Protein AF-A0A7K3YGW8-F1 (afdb_monomer_lite)

pLDDT: mean 76.01, std 13.91, range [41.16, 91.81]

Foldseek 3Di:
DVVVVCVVVVPADFDKDFPPDDPDPPPDPPPDPVPAQATWMWGQLHRPQPGIDIDGDHHPDDPVVVVVVSVVQSVQQPDPVHHRGRPVVVVVCVVPDCDPVNVVVVVVVVQVVVVVVVQDPVNVCVVCVVVVVVVVVD

Radius of gyration: 23.31 Å; chains: 1; bounding box: 46×30×61 Å

Secondary structure (DSSP, 8-state):
-HHHHHHHTT-PSSEEEE----TT-TT-----TTS--EEEEEEE-STT-SS-EEEEEETTS-HHHHHHHHHHHHHTS--TTSTTS-HHHHHHHHHH---HHHHHHHHHHHHHHHHHTT--HHHHIIIIIHHHHHHTT-

Sequence (138 aa):
AAEGLARDLGIPGPWYLCVSAPEGLIDRREKHSWKQRGEQYVARLHPRAERAFKVEIPGYYSQDTIGEVFTALAAYADDGRVTGYPYPLLDAHLTTKIGMDAVEQVRQDIIRGMDLLGMTLADYTSLFGDYHDEFDRY

Structure (mmCIF, N/CA/C/O backbone):
data_AF-A0A7K3YGW8-F1
#
_entry.id   AF-A0A7K3YGW8-F1
#
loop_
_atom_site.group_PDB
_atom_site.id
_atom_site.type_symbol
_atom_site.label_atom_id
_atom_site.label_alt_id
_atom_site.label_comp_id
_atom_site.label_asym_id
_atom_site.label_entity_id
_atom_site.label_seq_id
_atom_site.pdbx_PDB_ins_code
_atom_site.Cartn_x
_atom_site.Cartn_y
_atom_site.Cartn_z
_atom_site.occupancy
_atom_site.B_iso_or_equiv
_atom_site.auth_seq_id
_atom_site.auth_comp_id
_atom_site.auth_asym_id
_atom_site.auth_atom_id
_atom_site.pdbx_PDB_model_num
ATOM 1 N N . ALA A 1 1 ? 1.516 -12.906 15.755 1.00 59.25 1 ALA A N 1
ATOM 2 C CA . ALA A 1 1 ? 1.093 -12.677 17.153 1.00 59.25 1 ALA A CA 1
ATOM 3 C C . ALA A 1 1 ? -0.173 -11.819 17.221 1.00 59.25 1 ALA A C 1
ATOM 5 O O . ALA A 1 1 ? -1.208 -12.372 17.550 1.00 59.25 1 ALA A O 1
ATOM 6 N N . ALA A 1 2 ? -0.141 -10.535 16.831 1.00 60.84 2 ALA A N 1
ATOM 7 C CA . ALA A 1 2 ? -1.316 -9.645 16.889 1.00 60.84 2 ALA A CA 1
ATOM 8 C C . ALA A 1 2 ? -2.523 -10.123 16.052 1.00 60.84 2 ALA A C 1
ATOM 10 O O . ALA A 1 2 ? -3.651 -10.093 16.524 1.00 60.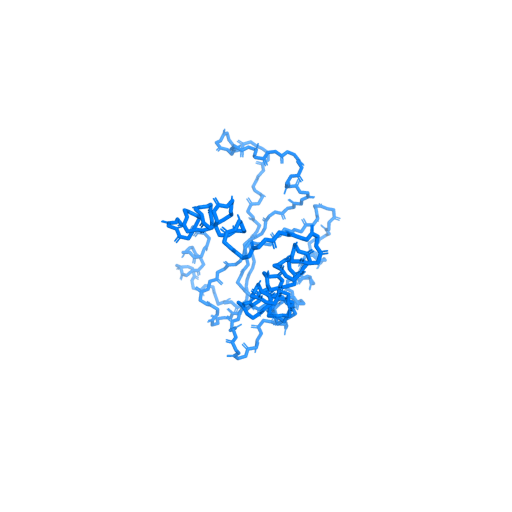84 2 ALA A O 1
ATOM 11 N N . GLU A 1 3 ? -2.286 -10.628 14.838 1.00 58.16 3 GLU A N 1
ATOM 12 C CA . GLU A 1 3 ? -3.353 -11.161 13.975 1.00 58.16 3 GLU A CA 1
ATOM 13 C C . GLU A 1 3 ? -4.002 -12.436 14.539 1.00 58.16 3 GLU A C 1
ATOM 15 O O . GLU A 1 3 ? -5.222 -12.577 14.506 1.00 58.16 3 GLU A O 1
ATOM 20 N N . GLY A 1 4 ? -3.188 -13.335 15.104 1.00 60.03 4 GLY A N 1
ATOM 21 C CA . GLY A 1 4 ? -3.672 -14.539 15.784 1.00 60.03 4 GLY A CA 1
ATOM 22 C C . GLY A 1 4 ? -4.518 -14.185 17.003 1.00 60.03 4 GLY A C 1
ATOM 23 O O . GLY A 1 4 ? -5.640 -14.654 17.114 1.00 60.03 4 GLY A O 1
ATOM 24 N N . LEU A 1 5 ? -4.044 -13.250 17.832 1.00 65.00 5 LEU A N 1
ATOM 25 C CA . LEU A 1 5 ? -4.780 -12.776 19.004 1.00 65.00 5 LEU A CA 1
ATOM 26 C C . LEU A 1 5 ? -6.122 -12.125 18.630 1.00 65.00 5 LEU A C 1
ATOM 28 O O . LEU A 1 5 ? -7.131 -12.390 19.272 1.00 65.00 5 LEU A O 1
ATOM 32 N N . ALA A 1 6 ? -6.164 -11.304 17.577 1.00 63.75 6 ALA A N 1
ATOM 33 C CA . ALA A 1 6 ? -7.412 -10.697 17.114 1.00 63.75 6 ALA A CA 1
ATOM 34 C C . ALA A 1 6 ? -8.410 -11.739 16.577 1.00 63.75 6 ALA A C 1
ATOM 36 O O . ALA A 1 6 ? -9.616 -11.590 16.778 1.00 63.75 6 ALA A O 1
ATOM 37 N N . ARG A 1 7 ? -7.918 -12.800 15.919 1.00 60.69 7 ARG A N 1
ATOM 38 C CA . ARG A 1 7 ? -8.740 -13.935 15.474 1.00 60.69 7 ARG A CA 1
ATOM 39 C C . ARG A 1 7 ? -9.272 -14.736 16.665 1.00 60.69 7 ARG A C 1
ATOM 41 O O . ARG A 1 7 ? -10.460 -15.040 16.681 1.00 60.69 7 ARG A O 1
ATOM 48 N N . ASP A 1 8 ? -8.429 -15.016 17.654 1.00 66.25 8 ASP A N 1
ATOM 49 C CA . ASP A 1 8 ? -8.796 -15.770 18.860 1.00 66.25 8 ASP A CA 1
ATOM 50 C C . ASP A 1 8 ? -9.807 -15.007 19.732 1.00 66.25 8 ASP A C 1
ATOM 52 O O . ASP A 1 8 ? -10.696 -15.607 20.331 1.00 66.25 8 ASP A O 1
ATOM 56 N N . LEU A 1 9 ? -9.719 -13.672 19.754 1.00 67.56 9 LEU A N 1
ATOM 57 C CA . LEU A 1 9 ? -10.661 -12.785 20.447 1.00 67.56 9 LEU A CA 1
ATOM 58 C C . LEU A 1 9 ? -11.908 -12.435 19.617 1.00 67.56 9 LEU A C 1
ATOM 60 O O . LEU A 1 9 ? -12.771 -11.702 20.097 1.00 67.56 9 LEU A O 1
ATOM 64 N N . GLY A 1 10 ? -12.013 -12.925 18.377 1.00 64.06 10 GLY A N 1
ATOM 65 C CA . GLY A 1 10 ? -13.168 -12.687 17.512 1.00 64.06 10 GLY A CA 1
ATOM 66 C C . GLY A 1 10 ? -13.407 -11.216 17.158 1.00 64.06 10 GLY A C 1
ATOM 67 O O . GLY A 1 10 ? -14.542 -10.854 16.864 1.00 64.06 10 GLY A O 1
ATOM 68 N N . ILE A 1 11 ? -12.375 -10.363 17.187 1.00 68.25 11 ILE A N 1
ATOM 69 C CA . ILE A 1 11 ? -12.518 -8.928 16.906 1.00 68.25 11 ILE A CA 1
ATOM 70 C C . ILE A 1 11 ? -12.715 -8.741 15.393 1.00 68.25 11 ILE A C 1
ATOM 72 O O . ILE A 1 11 ? -11.776 -8.990 14.619 1.00 68.25 11 ILE A O 1
ATOM 76 N N . PRO A 1 12 ? -13.906 -8.309 14.929 1.00 65.81 12 PRO A N 1
ATOM 77 C CA . PRO A 1 12 ? -14.105 -8.022 13.518 1.00 65.81 12 PRO A CA 1
ATOM 78 C C . PRO A 1 12 ? -13.262 -6.802 13.127 1.00 65.81 12 PRO A C 1
ATOM 80 O O . PRO A 1 12 ? -13.130 -5.848 13.890 1.00 65.81 12 PRO A O 1
ATOM 83 N N . GLY A 1 13 ? -12.655 -6.837 11.938 1.00 63.91 13 GLY A N 1
ATOM 84 C CA . GLY A 1 13 ? -12.017 -5.641 11.380 1.00 63.91 13 GLY A CA 1
ATOM 85 C C . GLY A 1 13 ? -13.059 -4.555 11.067 1.00 63.91 13 GLY A C 1
ATOM 86 O O . GLY A 1 13 ? -14.230 -4.893 10.891 1.00 63.91 13 GLY A O 1
ATOM 87 N N . PRO A 1 14 ? -12.654 -3.284 10.925 1.00 80.31 14 PRO A N 1
ATOM 88 C CA . PRO A 1 14 ? -11.284 -2.778 11.020 1.00 80.31 14 PRO A CA 1
ATOM 89 C C . PRO A 1 14 ? -10.799 -2.576 12.468 1.00 80.31 14 PRO A C 1
ATOM 91 O O . PRO A 1 14 ? -11.563 -2.175 13.338 1.00 80.31 14 PRO A O 1
ATOM 94 N N . TRP A 1 15 ? -9.513 -2.836 12.721 1.00 84.19 15 TRP A N 1
ATOM 95 C CA . TRP A 1 15 ? -8.869 -2.615 14.025 1.00 84.19 15 TRP A CA 1
ATOM 96 C C . TRP A 1 15 ? -7.395 -2.232 13.866 1.00 84.19 15 TRP A C 1
ATOM 98 O O . TRP A 1 15 ? -6.761 -2.552 12.858 1.00 84.19 15 TRP A O 1
ATOM 108 N N . TYR A 1 16 ? -6.834 -1.584 14.885 1.00 86.19 16 TYR A N 1
ATOM 109 C CA . TYR A 1 16 ? -5.408 -1.286 14.989 1.00 86.19 16 TYR A CA 1
ATOM 110 C C . TYR A 1 16 ? -4.901 -1.575 16.406 1.00 86.19 16 TYR A C 1
ATOM 112 O O . TYR A 1 16 ? -5.647 -1.486 17.377 1.00 86.19 16 TYR A O 1
ATOM 120 N N . LEU A 1 17 ? -3.629 -1.948 16.518 1.00 85.31 17 LEU A N 1
ATOM 121 C CA . LEU A 1 17 ? -2.951 -2.236 17.777 1.00 85.31 17 LEU A CA 1
ATOM 122 C C . LEU A 1 17 ? -1.595 -1.536 17.781 1.00 85.31 17 LEU A C 1
ATOM 124 O O . LEU A 1 17 ? -0.791 -1.755 16.874 1.00 85.31 17 LEU A O 1
ATOM 128 N N . CYS A 1 18 ? -1.326 -0.732 18.807 1.00 83.56 18 CYS A N 1
ATOM 129 C CA . CYS A 1 18 ? 0.011 -0.193 19.031 1.00 83.56 18 CYS A CA 1
ATOM 130 C C . CYS A 1 18 ? 0.951 -1.321 19.481 1.00 83.56 18 CYS A C 1
ATOM 132 O O . CYS A 1 18 ? 0.661 -2.051 20.427 1.00 83.56 18 CYS A O 1
ATOM 134 N N . VAL A 1 19 ? 2.069 -1.480 18.779 1.00 78.56 19 VAL A N 1
ATOM 135 C CA . VAL A 1 19 ? 3.126 -2.463 19.071 1.00 78.56 19 VAL A CA 1
ATOM 136 C C . VAL A 1 19 ? 4.360 -1.780 19.678 1.00 78.56 19 VAL A C 1
ATOM 138 O O . VAL A 1 19 ? 5.305 -2.446 20.106 1.00 78.56 19 VAL A O 1
ATOM 141 N N . SER A 1 20 ? 4.350 -0.449 19.780 1.00 66.12 20 SER A N 1
ATOM 142 C CA . SER A 1 20 ? 5.280 0.297 20.626 1.00 66.12 20 SER A CA 1
ATOM 143 C C . SER A 1 20 ? 4.917 0.092 22.104 1.00 66.12 20 SER A C 1
ATOM 145 O O . SER A 1 20 ? 4.176 0.866 22.695 1.00 66.12 20 SER A O 1
ATOM 147 N N . ALA A 1 21 ? 5.403 -1.004 22.687 1.00 54.12 21 ALA A N 1
ATOM 148 C CA . ALA A 1 21 ? 5.369 -1.269 24.127 1.00 54.12 21 ALA A CA 1
ATOM 149 C C . ALA A 1 21 ? 6.531 -0.517 24.831 1.00 54.12 21 ALA A C 1
ATOM 151 O O . ALA A 1 21 ? 7.509 -0.189 24.154 1.00 54.12 21 ALA A O 1
ATOM 152 N N . PRO A 1 22 ? 6.427 -0.217 26.143 1.00 50.56 22 PRO A N 1
ATOM 153 C CA . PRO A 1 22 ? 7.225 0.803 26.830 1.00 50.56 22 PRO A CA 1
ATOM 154 C C . PRO A 1 22 ? 8.734 0.551 26.746 1.00 50.56 22 PRO A C 1
ATOM 156 O O . PRO A 1 22 ? 9.185 -0.586 26.589 1.00 50.56 22 PRO A O 1
ATOM 159 N N . GLU A 1 23 ? 9.507 1.630 26.877 1.00 47.72 23 GLU A N 1
ATOM 160 C CA . GLU A 1 23 ? 10.961 1.596 27.062 1.00 47.72 23 GLU A CA 1
ATOM 161 C C . GLU A 1 23 ? 11.329 0.495 28.078 1.00 47.72 23 GLU A C 1
ATOM 163 O O . GLU A 1 23 ? 10.886 0.530 29.225 1.00 47.72 23 GLU A O 1
ATOM 168 N N . GLY A 1 24 ? 12.082 -0.527 27.645 1.00 48.44 24 GLY A N 1
ATOM 169 C CA . GLY A 1 24 ? 12.500 -1.634 28.522 1.00 48.44 24 GLY A CA 1
ATOM 170 C C . GLY A 1 24 ? 12.354 -3.061 27.981 1.00 48.44 24 GLY A C 1
ATOM 171 O O . GLY A 1 24 ? 12.631 -4.006 28.718 1.00 48.44 24 GLY A O 1
ATOM 172 N N . LEU A 1 25 ? 11.963 -3.273 26.718 1.00 50.03 25 LEU A N 1
ATOM 173 C CA . LEU A 1 25 ? 11.987 -4.619 26.126 1.00 50.03 25 LEU A CA 1
ATOM 174 C C . LEU A 1 25 ? 13.433 -5.018 25.764 1.00 50.03 25 LEU A C 1
ATOM 176 O O . LEU A 1 25 ? 13.949 -4.651 24.710 1.00 50.03 25 LEU A O 1
ATOM 180 N N . ILE A 1 26 ? 14.072 -5.774 26.662 1.00 51.09 26 ILE A N 1
ATOM 181 C CA . ILE A 1 26 ? 15.508 -6.132 26.665 1.00 51.09 26 ILE A CA 1
ATOM 182 C C . ILE A 1 26 ? 15.987 -6.805 25.359 1.00 51.09 26 ILE A C 1
ATOM 184 O O . ILE A 1 26 ? 17.167 -6.728 25.030 1.00 51.09 26 ILE A O 1
ATOM 188 N N . ASP A 1 27 ? 15.088 -7.419 24.583 1.00 48.44 27 ASP A N 1
ATOM 189 C CA . ASP A 1 27 ? 15.430 -8.201 23.382 1.00 48.44 27 ASP A CA 1
ATOM 190 C C . ASP A 1 27 ? 15.088 -7.501 22.046 1.00 48.44 27 ASP A C 1
ATOM 192 O O . ASP A 1 27 ? 15.188 -8.080 20.960 1.00 48.44 27 ASP A O 1
ATOM 196 N N . ARG A 1 28 ? 14.681 -6.222 22.070 1.00 47.69 28 ARG A N 1
ATOM 197 C CA . ARG A 1 28 ? 14.476 -5.466 20.825 1.00 47.69 28 ARG A CA 1
ATOM 198 C C . ARG A 1 28 ? 15.826 -4.952 20.327 1.00 47.69 28 ARG A C 1
ATOM 200 O O . ARG A 1 28 ? 16.305 -3.916 20.771 1.00 47.69 28 ARG A O 1
ATOM 207 N N . ARG A 1 29 ? 16.421 -5.632 19.337 1.00 51.09 29 ARG A N 1
ATOM 208 C CA . ARG A 1 29 ? 17.502 -5.041 18.525 1.00 51.09 29 ARG A CA 1
ATOM 209 C C . ARG A 1 29 ? 16.979 -3.754 17.882 1.00 51.09 29 ARG A C 1
ATOM 211 O O . ARG A 1 29 ? 16.271 -3.814 16.874 1.00 51.09 29 ARG A O 1
ATOM 218 N N . GLU A 1 30 ? 17.331 -2.603 18.447 1.00 51.81 30 GLU A N 1
ATOM 219 C CA . GLU A 1 30 ? 17.159 -1.292 17.826 1.00 51.81 30 GLU A CA 1
ATOM 220 C C . GLU A 1 30 ? 17.926 -1.271 16.497 1.00 51.81 30 GLU A C 1
ATOM 222 O O . GLU A 1 30 ? 19.118 -0.975 16.415 1.00 51.81 30 GLU A O 1
ATOM 227 N N . LYS A 1 31 ? 17.253 -1.661 15.411 1.00 49.50 31 LYS A N 1
ATOM 228 C CA . LYS A 1 31 ? 17.788 -1.544 14.055 1.00 49.50 31 LYS A CA 1
ATOM 229 C C . LYS A 1 31 ? 17.742 -0.075 13.648 1.00 49.50 31 LYS A C 1
ATOM 231 O O . LYS A 1 31 ? 16.788 0.356 13.015 1.00 49.50 31 LYS A O 1
ATOM 236 N N . HIS A 1 32 ? 18.817 0.620 14.003 1.00 48.03 32 HIS A N 1
ATOM 237 C CA . HIS A 1 32 ? 19.260 1.936 13.554 1.00 48.03 32 HIS A CA 1
ATOM 238 C C . HIS A 1 32 ? 18.254 3.099 13.673 1.00 48.03 32 HIS A C 1
ATOM 240 O O . HIS A 1 32 ? 17.207 3.133 13.029 1.00 48.03 32 HIS A O 1
ATOM 246 N N . SER A 1 33 ? 18.671 4.141 14.391 1.00 50.53 33 SER A N 1
ATOM 247 C CA . SER A 1 33 ? 17.944 5.397 14.633 1.00 50.53 33 SER A CA 1
ATOM 248 C C . SER A 1 33 ? 17.453 6.147 13.383 1.00 50.53 33 SER A C 1
ATOM 250 O O . SER A 1 33 ? 16.560 6.980 13.486 1.00 50.53 33 SER A O 1
ATOM 252 N N . TRP A 1 34 ? 17.974 5.857 12.184 1.00 52.91 34 TRP A N 1
ATOM 253 C CA . TRP A 1 34 ? 17.499 6.474 10.936 1.00 52.91 34 TRP A CA 1
ATOM 254 C C . TRP A 1 34 ? 16.229 5.830 10.356 1.00 52.91 34 TRP A C 1
ATOM 256 O O . TRP A 1 34 ? 15.617 6.424 9.469 1.00 52.91 34 TRP A O 1
ATOM 266 N N . LYS A 1 35 ? 15.824 4.640 10.830 1.00 53.56 35 LYS A N 1
ATOM 267 C CA . LYS A 1 35 ? 14.697 3.869 10.267 1.00 53.56 35 LYS A CA 1
ATOM 268 C C . LYS A 1 35 ? 13.395 3.920 11.063 1.00 53.56 35 LYS A C 1
ATOM 270 O O . LYS A 1 35 ? 12.379 3.529 10.504 1.00 53.56 35 LYS A O 1
ATOM 275 N N . GLN A 1 36 ? 13.412 4.337 12.327 1.00 58.66 36 GLN A N 1
ATOM 276 C CA . GLN A 1 36 ? 12.203 4.430 13.155 1.00 58.66 36 GLN A CA 1
ATOM 277 C C . GLN A 1 36 ? 1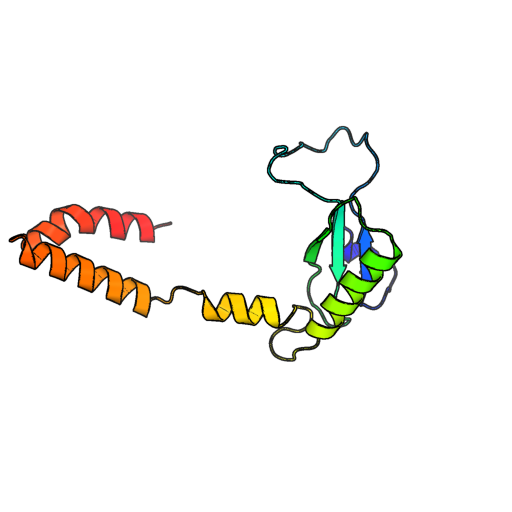2.037 5.881 13.593 1.00 58.66 36 GLN A C 1
ATOM 279 O O . GLN A 1 36 ? 12.830 6.383 14.383 1.00 58.66 36 GLN A O 1
ATOM 284 N N . ARG A 1 37 ? 11.051 6.567 13.014 1.00 65.88 37 ARG A N 1
ATOM 285 C CA . ARG A 1 37 ? 10.726 7.972 13.299 1.00 65.88 37 ARG A CA 1
ATOM 286 C C . ARG A 1 37 ? 9.393 8.125 14.037 1.00 65.88 37 ARG A C 1
ATOM 288 O O . ARG A 1 37 ? 9.047 9.242 14.411 1.00 65.88 37 ARG A O 1
ATOM 295 N N . GLY A 1 38 ? 8.658 7.033 14.249 1.00 75.56 38 GLY A N 1
ATOM 296 C CA . GLY A 1 38 ? 7.351 7.063 14.891 1.00 75.56 38 GLY A CA 1
ATOM 297 C C . GLY A 1 38 ? 6.979 5.806 15.671 1.00 75.56 38 GLY A C 1
ATOM 298 O O . GLY A 1 38 ? 7.732 4.835 15.769 1.00 75.56 38 GLY A O 1
ATOM 299 N N . GLU A 1 39 ? 5.776 5.851 16.230 1.00 83.88 39 GLU A N 1
ATOM 300 C CA . GLU A 1 39 ? 5.129 4.727 16.884 1.00 83.88 39 GLU A CA 1
ATOM 301 C C . GLU A 1 39 ? 4.663 3.694 15.857 1.00 83.88 39 GLU A C 1
ATOM 303 O O . GLU A 1 39 ? 4.192 4.023 14.766 1.00 83.88 39 GLU A O 1
ATOM 308 N N . GLN A 1 40 ? 4.800 2.419 16.211 1.00 85.62 40 GLN A N 1
ATOM 309 C CA . GLN A 1 40 ? 4.489 1.311 15.327 1.00 85.62 40 GLN A CA 1
ATOM 310 C C . GLN A 1 40 ? 3.152 0.701 15.690 1.00 85.62 40 GLN A C 1
ATOM 312 O O . GLN A 1 40 ? 2.913 0.305 16.828 1.00 85.62 40 GLN A O 1
ATOM 317 N N . TYR A 1 41 ? 2.329 0.537 14.672 1.00 86.06 41 TYR A N 1
ATOM 318 C CA . TYR A 1 41 ? 1.007 -0.034 14.758 1.00 86.06 41 TYR A CA 1
ATOM 319 C C . TYR A 1 41 ? 0.899 -1.227 13.817 1.00 86.06 41 TYR A C 1
ATOM 321 O O . TYR A 1 41 ? 1.508 -1.269 12.746 1.00 86.06 41 TYR A O 1
ATOM 329 N N . VAL A 1 42 ? 0.099 -2.208 14.209 1.00 86.94 42 VAL A N 1
ATOM 330 C CA . VAL A 1 42 ? -0.374 -3.266 13.320 1.00 86.94 42 VAL A CA 1
ATOM 331 C C . VAL A 1 42 ? -1.861 -3.048 13.126 1.00 86.94 42 VAL A C 1
ATOM 333 O O . VAL A 1 42 ? -2.600 -2.990 14.104 1.00 86.94 42 VAL A O 1
ATOM 336 N N . ALA A 1 43 ? -2.292 -2.914 11.876 1.00 87.94 43 ALA A N 1
ATOM 337 C CA . ALA A 1 43 ? -3.675 -2.609 11.551 1.00 87.94 43 ALA A CA 1
ATOM 338 C C . ALA A 1 43 ? -4.238 -3.561 10.504 1.00 87.94 43 ALA A C 1
ATOM 340 O O . ALA A 1 43 ? -3.575 -3.920 9.527 1.00 87.94 43 ALA A O 1
ATOM 341 N N . ARG A 1 44 ? -5.499 -3.934 10.701 1.00 88.06 44 ARG A N 1
ATOM 342 C CA . ARG A 1 44 ? -6.323 -4.612 9.710 1.00 88.06 44 ARG A CA 1
ATOM 343 C C . ARG A 1 44 ? -7.397 -3.631 9.269 1.00 88.06 44 ARG A C 1
ATOM 345 O O . ARG A 1 44 ? -8.308 -3.326 10.029 1.00 88.06 44 ARG A O 1
ATOM 352 N N . LEU A 1 45 ? -7.265 -3.130 8.044 1.00 88.06 45 LEU A N 1
ATOM 353 C CA . LEU A 1 45 ? -8.060 -2.006 7.540 1.00 88.06 45 LEU A CA 1
ATOM 354 C C . LEU A 1 45 ? -9.428 -2.416 6.977 1.00 88.06 45 LEU A C 1
ATOM 356 O O . LEU A 1 45 ? -10.257 -1.555 6.720 1.00 88.06 45 LEU A O 1
ATOM 360 N N . HIS A 1 46 ? -9.683 -3.717 6.802 1.00 86.62 46 HIS A N 1
ATOM 361 C CA . HIS A 1 46 ? -10.960 -4.217 6.296 1.00 86.62 46 HIS A CA 1
ATOM 362 C C . HIS A 1 46 ? -11.318 -5.588 6.917 1.00 86.62 46 HIS A C 1
ATOM 364 O O . HIS A 1 46 ? -10.426 -6.428 7.084 1.00 86.62 46 HIS A O 1
ATOM 370 N N . PRO A 1 47 ? -12.602 -5.875 7.228 1.00 81.06 47 PRO A N 1
ATOM 371 C CA . PRO A 1 47 ? -13.019 -7.138 7.853 1.00 81.06 47 PRO A CA 1
ATOM 372 C C . PRO A 1 47 ? -12.653 -8.395 7.050 1.00 81.06 47 PRO A C 1
ATOM 374 O O . PRO A 1 47 ? -12.324 -9.432 7.624 1.00 81.06 47 PRO A O 1
ATOM 377 N N . ARG A 1 48 ? -12.686 -8.300 5.715 1.00 81.94 48 ARG A N 1
ATOM 378 C CA . ARG A 1 48 ? -12.313 -9.384 4.785 1.00 81.94 48 ARG A CA 1
ATOM 379 C C . ARG A 1 48 ? -10.841 -9.348 4.348 1.00 81.94 48 ARG A C 1
ATOM 381 O O . ARG A 1 48 ? -10.458 -10.136 3.498 1.00 81.94 48 ARG A O 1
ATOM 388 N N . ALA A 1 49 ? -10.022 -8.446 4.898 1.00 82.25 49 ALA A N 1
ATOM 389 C CA . ALA A 1 49 ? -8.595 -8.396 4.574 1.00 82.25 49 ALA A CA 1
ATOM 390 C C . ALA A 1 49 ? -7.909 -9.695 5.013 1.00 82.25 49 ALA A C 1
ATOM 392 O O . ALA A 1 49 ? -8.068 -10.096 6.165 1.00 82.25 49 ALA A O 1
ATOM 393 N N . GLU A 1 50 ? -7.125 -10.331 4.148 1.00 76.56 50 GLU A N 1
ATOM 394 C CA . GLU A 1 50 ? -6.409 -11.567 4.500 1.00 76.56 50 GLU A CA 1
ATOM 395 C C . GLU A 1 50 ? -5.214 -11.338 5.428 1.00 76.56 50 GLU A C 1
ATOM 397 O O . GLU A 1 50 ? -4.730 -12.285 6.036 1.00 76.56 50 GLU A O 1
ATOM 402 N N . ARG A 1 51 ? -4.705 -10.102 5.500 1.00 78.44 51 ARG A N 1
ATOM 403 C CA . ARG A 1 51 ? -3.451 -9.771 6.185 1.00 78.44 51 ARG A CA 1
ATOM 404 C C . ARG A 1 51 ? -3.577 -8.464 6.957 1.00 78.44 51 ARG A C 1
ATOM 406 O O . ARG A 1 51 ? -4.340 -7.576 6.572 1.00 78.44 51 ARG A O 1
ATOM 413 N N . ALA A 1 52 ? -2.801 -8.345 8.030 1.00 84.62 52 ALA A N 1
ATOM 414 C CA . ALA A 1 52 ? -2.578 -7.084 8.728 1.00 84.62 52 ALA A CA 1
ATOM 415 C C . ALA A 1 52 ? -1.306 -6.389 8.215 1.00 84.62 52 ALA A C 1
ATOM 417 O O . ALA A 1 52 ? -0.344 -7.042 7.804 1.00 84.62 52 ALA A O 1
ATOM 418 N N . PHE A 1 53 ? -1.285 -5.060 8.275 1.00 86.50 53 PHE A N 1
ATOM 419 C CA . PHE A 1 53 ? -0.173 -4.234 7.813 1.00 86.50 53 PHE A CA 1
ATOM 420 C C . PHE A 1 53 ? 0.513 -3.537 8.979 1.00 86.50 53 PHE A C 1
ATOM 422 O O . PHE A 1 53 ? -0.130 -3.131 9.947 1.00 86.50 53 PHE A O 1
ATOM 429 N N . LYS A 1 54 ? 1.833 -3.371 8.865 1.00 87.88 54 LYS A N 1
ATOM 430 C CA . LYS A 1 54 ? 2.596 -2.510 9.766 1.00 87.88 54 LYS A CA 1
ATOM 431 C C . LYS A 1 54 ? 2.451 -1.063 9.298 1.00 87.88 54 LYS A C 1
ATOM 433 O O . LYS A 1 54 ? 2.824 -0.754 8.169 1.00 87.88 54 LYS A O 1
ATOM 438 N N . VAL A 1 55 ? 1.967 -0.198 10.177 1.00 87.69 55 VAL A N 1
ATOM 439 C CA . VAL A 1 55 ? 1.817 1.243 9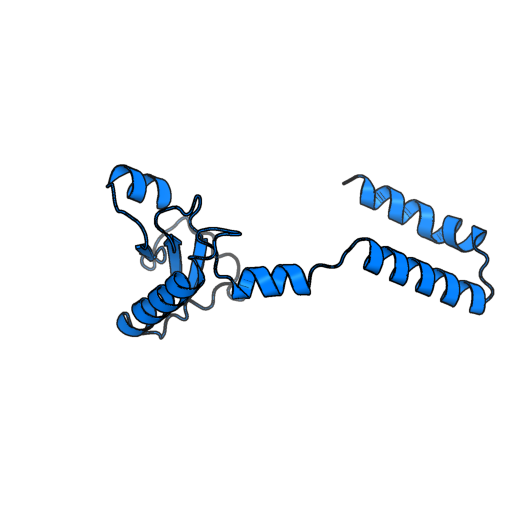.957 1.00 87.69 55 VAL A CA 1
ATOM 440 C C . VAL A 1 55 ? 2.701 1.968 10.965 1.00 87.69 55 VAL A C 1
ATOM 442 O O . VAL A 1 55 ? 2.786 1.560 12.119 1.00 87.69 55 VAL A O 1
ATOM 445 N N . GLU A 1 56 ? 3.398 3.011 10.532 1.00 87.81 56 GLU A N 1
ATOM 446 C CA . GLU A 1 56 ? 4.206 3.856 11.412 1.00 87.81 56 GLU A CA 1
ATOM 447 C C . GLU A 1 56 ? 3.606 5.258 11.412 1.00 87.81 56 GLU A C 1
ATOM 449 O O . GLU A 1 56 ? 3.403 5.840 10.347 1.00 87.81 56 GLU A O 1
ATOM 454 N N . ILE A 1 57 ? 3.282 5.768 12.599 1.00 86.56 57 ILE A N 1
ATOM 455 C CA . ILE A 1 57 ? 2.657 7.079 12.790 1.00 86.56 57 ILE A CA 1
ATOM 456 C C . ILE A 1 57 ? 3.610 7.941 13.621 1.00 86.56 57 ILE A C 1
ATOM 458 O O . ILE A 1 57 ? 4.198 7.433 14.576 1.00 86.56 57 ILE A O 1
ATOM 462 N N . PRO A 1 58 ? 3.803 9.230 13.295 1.00 85.94 58 PRO A N 1
ATOM 463 C CA . PRO A 1 58 ? 4.665 10.096 14.089 1.00 85.94 58 PRO A CA 1
ATOM 464 C C . PRO A 1 58 ? 4.241 10.137 15.565 1.00 85.94 58 PRO A C 1
ATOM 466 O O . PRO A 1 58 ? 3.074 10.366 15.871 1.00 85.94 58 PRO A O 1
ATOM 469 N N . GLY A 1 59 ? 5.194 9.960 16.487 1.00 81.31 59 GLY A N 1
ATOM 470 C CA . GLY A 1 59 ? 4.909 9.832 17.929 1.00 81.31 59 GLY A CA 1
ATOM 471 C C . GLY A 1 59 ? 4.403 11.105 18.622 1.00 81.31 59 GLY A C 1
ATOM 472 O O . GLY A 1 59 ? 4.127 11.089 19.812 1.00 81.31 59 GLY A O 1
ATOM 473 N N . TYR A 1 60 ? 4.293 12.221 17.898 1.00 83.38 60 TYR A N 1
ATOM 474 C CA . TYR A 1 60 ? 3.715 13.472 18.398 1.00 83.38 60 TYR A CA 1
ATOM 475 C C . TYR A 1 60 ? 2.222 13.626 18.055 1.00 83.38 60 TYR A C 1
ATOM 477 O O . TYR A 1 60 ? 1.643 14.678 18.321 1.00 83.38 60 TYR A O 1
ATOM 485 N N . TYR A 1 61 ? 1.596 12.622 17.431 1.00 86.31 61 TYR A N 1
ATOM 486 C CA . TYR A 1 61 ? 0.158 12.628 17.157 1.00 86.31 61 TYR A CA 1
ATOM 487 C C . TYR A 1 61 ? -0.644 12.263 18.408 1.00 86.31 61 TYR A C 1
ATOM 489 O O . TYR A 1 61 ? -0.255 11.391 19.182 1.00 86.31 61 TYR A O 1
ATOM 497 N N . SER A 1 62 ? -1.786 12.926 18.600 1.00 88.25 62 SER A N 1
ATOM 498 C CA . SER A 1 62 ? -2.734 12.546 19.645 1.00 88.25 62 SER A CA 1
ATOM 499 C C . SER A 1 62 ? -3.460 11.251 19.268 1.00 88.25 62 SER A C 1
ATOM 501 O O . SER A 1 62 ? -3.528 10.876 18.094 1.00 88.25 62 SER A O 1
ATOM 503 N N . GLN A 1 63 ? -4.048 10.579 20.262 1.00 85.12 63 GLN A N 1
ATOM 504 C CA . GLN A 1 63 ? -4.867 9.382 20.028 1.00 85.12 63 GLN A CA 1
ATOM 505 C C . GLN A 1 63 ? -6.047 9.656 19.082 1.00 85.12 63 GLN A C 1
ATOM 507 O O . GLN A 1 63 ? -6.357 8.812 18.244 1.00 85.12 63 GLN A O 1
ATOM 512 N N . ASP A 1 64 ? -6.639 10.852 19.147 1.00 89.69 64 ASP A N 1
ATOM 513 C CA . ASP A 1 64 ? -7.713 11.261 18.236 1.00 89.69 64 ASP A CA 1
ATOM 514 C C . ASP A 1 64 ? -7.214 11.328 16.784 1.00 89.69 64 ASP A C 1
ATOM 516 O O . ASP A 1 64 ? -7.809 10.723 15.893 1.00 89.69 64 ASP A O 1
ATOM 520 N N . THR A 1 65 ? -6.058 11.963 16.545 1.00 90.44 65 THR A N 1
ATOM 521 C CA . THR A 1 65 ? -5.441 12.029 15.209 1.00 90.44 65 THR A CA 1
ATOM 522 C C . THR A 1 65 ? -5.042 10.645 14.695 1.00 90.44 65 THR A C 1
ATOM 524 O O . THR A 1 65 ? -5.194 10.352 13.511 1.00 90.44 65 THR A O 1
ATOM 527 N N . ILE A 1 66 ? -4.558 9.758 15.568 1.00 88.75 66 ILE A N 1
ATOM 528 C CA . ILE A 1 66 ? -4.265 8.365 15.205 1.00 88.75 66 ILE A CA 1
ATOM 529 C C . ILE A 1 66 ? -5.541 7.650 14.733 1.00 88.75 66 ILE A C 1
ATOM 531 O O . ILE A 1 66 ? -5.522 6.965 13.706 1.00 88.75 66 ILE A O 1
ATOM 535 N N . GLY A 1 67 ? -6.658 7.837 15.442 1.00 88.75 67 GLY A N 1
ATOM 536 C CA . GLY A 1 67 ? -7.959 7.294 15.053 1.00 88.75 67 GLY A CA 1
ATOM 537 C C . GLY A 1 67 ? -8.435 7.820 13.696 1.00 88.75 67 GLY A C 1
ATOM 538 O O . GLY A 1 67 ? -8.892 7.038 12.856 1.00 88.75 67 GLY A O 1
ATOM 539 N N . GLU A 1 68 ? -8.268 9.119 13.437 1.00 91.81 68 GLU A N 1
ATOM 540 C CA . GLU A 1 68 ? -8.578 9.737 12.140 1.00 91.81 68 GLU A CA 1
ATOM 541 C C . GLU A 1 68 ? -7.739 9.143 11.003 1.00 91.81 68 GLU A C 1
ATOM 543 O O . GLU A 1 68 ? -8.281 8.806 9.948 1.00 91.81 68 GLU A O 1
ATOM 548 N N . VAL A 1 69 ? -6.435 8.934 11.223 1.00 90.94 69 VAL A N 1
ATOM 549 C CA . VAL A 1 69 ? -5.540 8.304 10.238 1.00 90.94 69 VAL A CA 1
ATOM 550 C C . VAL A 1 69 ? -6.019 6.896 9.887 1.00 90.94 69 VAL A C 1
ATOM 552 O O . VAL A 1 69 ? -6.146 6.570 8.706 1.00 90.94 69 VAL A O 1
ATOM 555 N N . PHE A 1 70 ? -6.320 6.055 10.881 1.00 91.12 70 PHE A N 1
ATOM 556 C CA . PHE A 1 70 ? -6.805 4.698 10.610 1.00 91.12 70 PHE A CA 1
ATOM 557 C C . PHE A 1 70 ? -8.186 4.679 9.957 1.00 91.12 70 PHE A C 1
ATOM 559 O O . PHE A 1 70 ? -8.428 3.840 9.090 1.00 91.12 70 PHE A O 1
ATOM 566 N N . THR A 1 71 ? -9.057 5.624 10.311 1.00 89.88 71 THR A N 1
ATOM 567 C CA . THR A 1 71 ? -10.366 5.794 9.669 1.00 89.88 71 THR A CA 1
ATOM 568 C C . THR A 1 71 ? -10.205 6.147 8.192 1.00 89.88 71 THR A C 1
ATOM 570 O O . THR A 1 71 ? -10.812 5.509 7.332 1.00 89.88 71 THR A O 1
ATOM 573 N N . ALA A 1 72 ? -9.332 7.107 7.878 1.00 90.31 72 ALA A N 1
ATOM 574 C CA . ALA A 1 72 ? -9.033 7.489 6.504 1.00 90.31 72 ALA A CA 1
ATOM 575 C C . ALA A 1 72 ? -8.410 6.327 5.714 1.00 90.31 72 ALA A C 1
ATOM 577 O O . ALA A 1 72 ? -8.819 6.055 4.588 1.00 90.31 72 ALA A O 1
ATOM 578 N N . LEU A 1 73 ? -7.462 5.594 6.306 1.00 89.62 73 LEU A N 1
ATOM 579 C CA . LEU A 1 73 ? -6.851 4.422 5.673 1.00 89.62 73 LEU A CA 1
ATOM 580 C C . LEU A 1 73 ? -7.873 3.314 5.386 1.00 89.62 73 LEU A C 1
ATOM 582 O O . LEU A 1 73 ? -7.832 2.721 4.310 1.00 89.62 73 LEU A O 1
ATOM 586 N N . ALA A 1 74 ? -8.788 3.045 6.320 1.00 88.62 74 ALA A N 1
ATOM 587 C CA . ALA A 1 74 ? -9.850 2.060 6.139 1.00 88.62 74 ALA A CA 1
ATOM 588 C C . ALA A 1 74 ? -10.822 2.458 5.017 1.00 88.62 74 ALA A C 1
ATOM 590 O O . ALA A 1 74 ? -11.223 1.598 4.236 1.00 88.62 74 ALA A O 1
ATOM 591 N N . ALA A 1 75 ? -11.132 3.752 4.872 1.00 8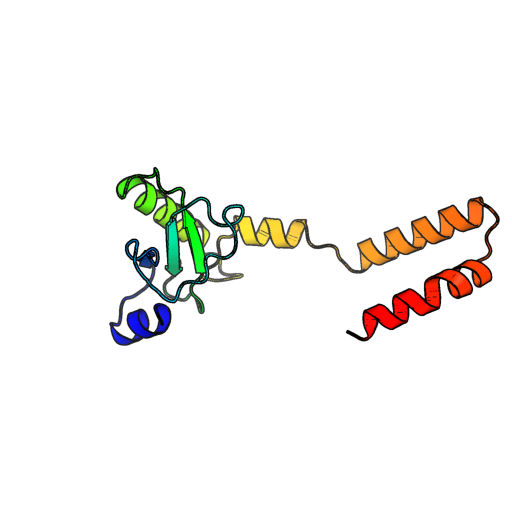8.75 75 ALA A N 1
ATOM 592 C CA . ALA A 1 75 ? -11.996 4.253 3.799 1.00 88.75 75 ALA A CA 1
ATOM 593 C C . ALA A 1 75 ? -11.436 3.969 2.391 1.00 88.75 75 ALA A C 1
ATOM 595 O O . ALA A 1 75 ? -12.199 3.730 1.460 1.00 88.75 75 ALA A O 1
ATOM 596 N N . TYR A 1 76 ? -10.108 3.939 2.236 1.00 87.38 76 TYR A N 1
ATOM 597 C CA . TYR A 1 76 ? -9.455 3.593 0.969 1.00 87.38 76 TYR A CA 1
ATOM 598 C C . TYR A 1 76 ? -9.183 2.091 0.792 1.00 87.38 76 TYR A C 1
ATOM 600 O O . TYR A 1 76 ? -8.650 1.699 -0.245 1.00 87.38 76 TYR A O 1
ATOM 608 N N . ALA A 1 77 ? -9.511 1.254 1.779 1.00 86.31 77 ALA A N 1
ATOM 609 C CA . ALA A 1 77 ? -9.180 -0.172 1.802 1.00 86.31 77 ALA A CA 1
ATOM 610 C C . ALA A 1 77 ? -10.338 -1.103 1.382 1.00 86.31 77 ALA A C 1
ATOM 612 O O . ALA A 1 77 ? -10.178 -2.325 1.429 1.00 86.31 77 ALA A O 1
ATOM 613 N N . ASP A 1 78 ? -11.486 -0.556 0.972 1.00 82.38 78 ASP A N 1
ATOM 614 C CA . ASP A 1 78 ? -12.670 -1.309 0.510 1.00 82.38 78 ASP A CA 1
ATOM 615 C C . ASP A 1 78 ? -12.706 -1.513 -1.023 1.00 82.38 78 ASP A C 1
ATOM 617 O O . ASP A 1 78 ? -13.749 -1.771 -1.620 1.00 82.38 78 ASP A O 1
ATOM 621 N N . ASP A 1 79 ? -11.562 -1.398 -1.705 1.00 78.31 79 ASP A N 1
ATOM 622 C CA . ASP A 1 79 ? -11.497 -1.688 -3.140 1.00 78.31 79 ASP A CA 1
ATOM 623 C C . ASP A 1 79 ? -11.578 -3.210 -3.394 1.00 78.31 79 ASP A C 1
ATOM 625 O O . ASP A 1 79 ? -10.872 -4.020 -2.782 1.00 78.31 79 ASP A O 1
ATOM 629 N N . GLY A 1 80 ? -12.447 -3.616 -4.325 1.00 70.31 80 GLY A N 1
ATOM 630 C CA . GLY A 1 80 ? -12.663 -5.017 -4.694 1.00 70.31 80 GLY A CA 1
ATOM 631 C C . GLY A 1 80 ? -11.471 -5.697 -5.381 1.00 70.31 80 GLY A C 1
ATOM 632 O O . GLY A 1 80 ? -11.440 -6.923 -5.448 1.00 70.31 80 GLY A O 1
ATOM 633 N N . ARG A 1 81 ? -10.486 -4.940 -5.880 1.00 74.81 81 ARG A N 1
ATOM 634 C CA . ARG A 1 81 ? -9.278 -5.474 -6.533 1.00 74.81 81 ARG A CA 1
ATOM 635 C C . ARG A 1 81 ? -8.299 -6.081 -5.531 1.00 74.81 81 ARG A C 1
ATOM 637 O O . ARG A 1 81 ? -7.736 -7.138 -5.797 1.00 74.81 81 ARG A O 1
ATOM 644 N N . VAL A 1 82 ? -8.094 -5.408 -4.397 1.00 79.00 82 VAL A N 1
ATOM 645 C CA . VAL A 1 82 ? -7.239 -5.865 -3.291 1.00 79.00 82 VAL A CA 1
ATOM 646 C C . VAL A 1 82 ? -7.882 -5.447 -1.974 1.00 79.00 82 VAL A C 1
ATOM 648 O O . VAL A 1 82 ? -7.584 -4.403 -1.396 1.00 79.00 82 VAL A O 1
ATOM 651 N N . THR A 1 83 ? -8.783 -6.292 -1.489 1.00 84.12 83 THR A N 1
ATOM 652 C CA . THR A 1 83 ? -9.540 -6.026 -0.268 1.00 84.12 83 THR A CA 1
ATOM 653 C C . THR A 1 83 ? -8.624 -5.877 0.948 1.00 84.12 83 THR A C 1
ATOM 655 O O . THR A 1 83 ? -7.856 -6.779 1.287 1.00 84.12 83 THR A O 1
ATOM 658 N N . GLY A 1 84 ? -8.747 -4.755 1.657 1.00 84.06 84 GLY A N 1
ATOM 659 C CA . GLY A 1 84 ? -7.952 -4.447 2.844 1.00 84.06 84 GLY A CA 1
ATOM 660 C C . GLY A 1 84 ? -6.658 -3.691 2.592 1.00 84.06 84 GLY A C 1
ATOM 661 O O . GLY A 1 84 ? -5.955 -3.410 3.563 1.00 84.06 84 GLY A O 1
ATOM 662 N N . TYR A 1 85 ? -6.352 -3.340 1.342 1.00 86.38 85 TYR A N 1
ATOM 663 C CA . TYR A 1 85 ? -5.189 -2.531 0.999 1.00 86.38 85 TYR A CA 1
ATOM 664 C C . TYR A 1 85 ? -5.617 -1.161 0.449 1.00 86.38 85 TYR A C 1
ATOM 666 O O . TYR A 1 85 ? -6.473 -1.120 -0.432 1.00 86.38 85 TYR A O 1
ATOM 674 N N . PRO A 1 86 ? -5.042 -0.041 0.929 1.00 89.19 86 PRO A N 1
ATOM 675 C CA . PRO A 1 86 ? -5.407 1.288 0.447 1.00 89.19 86 PRO A CA 1
ATOM 676 C C . PRO A 1 86 ? -5.168 1.459 -1.061 1.00 89.19 86 PRO A C 1
ATOM 678 O O . PRO A 1 86 ? -4.031 1.338 -1.526 1.00 89.19 86 PRO A O 1
ATOM 681 N N . TYR A 1 87 ? -6.218 1.811 -1.811 1.00 88.69 87 TYR A N 1
ATOM 682 C CA . TYR A 1 87 ? -6.151 2.018 -3.263 1.00 88.69 87 TYR A CA 1
ATOM 683 C C . TYR A 1 87 ? -5.021 2.968 -3.709 1.00 88.69 87 TYR A C 1
ATOM 685 O O . TYR A 1 87 ? -4.291 2.597 -4.626 1.00 88.69 87 TYR A O 1
ATOM 693 N N . PRO A 1 88 ? -4.778 4.132 -3.066 1.00 88.81 88 PRO A N 1
ATOM 694 C CA . PRO A 1 88 ? -3.712 5.038 -3.504 1.00 88.81 88 PRO A CA 1
ATOM 695 C C . PRO A 1 88 ? -2.311 4.410 -3.490 1.00 88.81 88 PRO A C 1
ATOM 697 O O . PRO A 1 88 ? -1.479 4.732 -4.334 1.00 88.81 88 PRO A O 1
ATOM 700 N N . LEU A 1 89 ? -2.039 3.488 -2.559 1.00 88.50 89 LEU A N 1
ATOM 701 C CA . LEU A 1 89 ? -0.760 2.774 -2.523 1.00 88.50 89 LEU A CA 1
ATOM 702 C C . LEU A 1 89 ? -0.676 1.713 -3.621 1.00 88.50 89 LEU A C 1
ATOM 704 O O . LEU A 1 89 ? 0.396 1.501 -4.188 1.00 88.50 89 LEU A O 1
ATOM 708 N N . LEU A 1 90 ? -1.798 1.058 -3.932 1.00 87.19 90 LEU A N 1
ATOM 709 C CA . LEU A 1 90 ? -1.870 0.096 -5.028 1.00 87.19 90 LEU A CA 1
ATOM 710 C C . LEU A 1 90 ? -1.636 0.794 -6.367 1.00 87.19 90 LEU A C 1
ATOM 712 O O . LEU A 1 90 ? -0.835 0.329 -7.171 1.00 87.19 90 LEU A O 1
ATOM 716 N N . ASP A 1 91 ? -2.299 1.925 -6.578 1.00 88.56 91 ASP A N 1
ATOM 717 C CA . ASP A 1 91 ? -2.184 2.738 -7.783 1.00 88.56 91 ASP A CA 1
ATOM 718 C C . ASP A 1 91 ? -0.754 3.257 -7.983 1.00 88.56 91 ASP A C 1
ATOM 720 O O . ASP A 1 91 ? -0.168 3.088 -9.055 1.00 88.56 91 ASP A O 1
ATOM 724 N N . ALA A 1 92 ? -0.130 3.774 -6.920 1.00 89.06 92 ALA A N 1
ATOM 725 C CA . ALA A 1 92 ? 1.274 4.175 -6.949 1.00 89.06 92 ALA A CA 1
ATOM 726 C C . ALA A 1 92 ? 2.206 2.995 -7.276 1.00 89.06 92 ALA A C 1
ATOM 728 O O . ALA A 1 92 ? 3.142 3.151 -8.063 1.00 89.06 92 ALA A O 1
ATOM 729 N N . HIS A 1 93 ? 1.951 1.808 -6.714 1.00 87.50 93 HIS A N 1
ATOM 730 C CA . HIS A 1 93 ? 2.736 0.609 -7.014 1.00 87.50 93 HIS A CA 1
ATOM 731 C C . HIS A 1 93 ? 2.607 0.196 -8.483 1.00 87.50 93 HIS A C 1
ATOM 733 O O . HIS A 1 93 ? 3.615 -0.069 -9.129 1.00 87.50 93 HIS A O 1
ATOM 739 N N . LEU A 1 94 ? 1.387 0.169 -9.023 1.00 86.69 94 LEU A N 1
ATOM 740 C CA . LEU A 1 94 ? 1.138 -0.184 -10.421 1.00 86.69 94 LEU A CA 1
ATOM 741 C C . LEU A 1 94 ? 1.737 0.843 -11.389 1.00 86.69 94 LEU A C 1
ATOM 743 O O . LEU A 1 94 ? 2.283 0.454 -12.415 1.00 86.69 94 LEU A O 1
ATOM 747 N N . THR A 1 95 ? 1.685 2.128 -11.040 1.00 87.19 95 THR A N 1
ATOM 748 C CA . THR A 1 95 ? 2.177 3.222 -11.891 1.00 87.19 95 THR A CA 1
ATOM 749 C C . THR A 1 95 ? 3.701 3.302 -11.926 1.00 87.19 95 THR A C 1
ATOM 751 O O . THR A 1 95 ? 4.282 3.639 -12.952 1.00 87.19 95 THR A O 1
ATOM 754 N N . THR A 1 96 ? 4.372 3.000 -10.812 1.00 87.06 96 THR A N 1
AT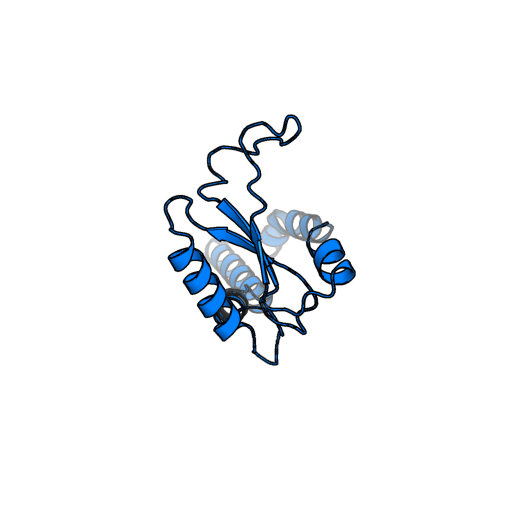OM 755 C CA . THR A 1 96 ? 5.841 3.098 -10.705 1.00 87.06 96 THR A CA 1
ATOM 756 C C . THR A 1 96 ? 6.570 1.786 -10.969 1.00 87.06 96 THR A C 1
ATOM 758 O O . THR A 1 96 ? 7.802 1.748 -10.962 1.00 87.06 96 THR A O 1
ATOM 761 N N . LYS A 1 97 ? 5.834 0.696 -11.203 1.00 88.25 97 LYS A N 1
ATOM 762 C CA . LYS A 1 97 ? 6.427 -0.599 -11.510 1.00 88.25 97 LYS A CA 1
ATOM 763 C C . LYS A 1 97 ? 7.184 -0.517 -12.836 1.00 88.25 97 LYS A C 1
ATOM 765 O O . LYS A 1 97 ? 6.591 -0.298 -13.886 1.00 88.25 97 LYS A O 1
ATOM 770 N N . ILE A 1 98 ? 8.492 -0.759 -12.785 1.00 86.25 98 ILE A N 1
ATOM 771 C CA . ILE A 1 98 ? 9.318 -0.902 -13.985 1.00 86.25 98 ILE A CA 1
ATOM 772 C C . ILE A 1 98 ? 8.974 -2.251 -14.623 1.00 86.25 98 ILE A C 1
ATOM 774 O O . ILE A 1 98 ? 9.239 -3.310 -14.048 1.00 86.25 98 ILE A O 1
ATOM 778 N N . GLY A 1 99 ? 8.317 -2.204 -15.780 1.00 85.56 99 GLY A N 1
ATOM 779 C CA . GLY A 1 99 ? 8.001 -3.382 -16.578 1.00 85.56 99 GLY A CA 1
ATOM 780 C C . GLY A 1 99 ? 9.209 -3.891 -17.366 1.00 85.56 99 GLY A C 1
ATOM 781 O O . GLY A 1 99 ? 10.193 -3.176 -17.562 1.00 85.56 99 GLY A O 1
ATOM 782 N N . MET A 1 100 ? 9.137 -5.144 -17.824 1.00 84.06 100 MET A N 1
ATOM 783 C CA . MET A 1 100 ? 10.186 -5.740 -18.666 1.00 84.06 100 MET A CA 1
ATOM 784 C C . MET A 1 100 ? 10.363 -4.990 -19.989 1.00 84.06 100 MET A C 1
ATOM 786 O O . MET A 1 100 ? 11.465 -4.932 -20.517 1.00 84.06 100 MET A O 1
ATOM 790 N N . ASP A 1 101 ? 9.293 -4.391 -20.502 1.00 86.06 101 ASP A N 1
ATOM 791 C CA . ASP A 1 101 ? 9.299 -3.512 -21.667 1.00 86.06 101 ASP A CA 1
ATOM 792 C C . ASP A 1 101 ? 10.175 -2.273 -21.446 1.00 86.06 101 ASP A C 1
ATOM 794 O O . ASP A 1 101 ? 11.019 -1.964 -22.284 1.00 86.06 101 ASP A O 1
ATOM 798 N N . ALA A 1 102 ? 10.043 -1.611 -20.293 1.00 86.69 102 ALA A N 1
ATOM 799 C CA . ALA A 1 102 ? 10.882 -0.470 -19.935 1.00 86.69 102 ALA A CA 1
ATOM 800 C C . ALA A 1 102 ? 12.350 -0.882 -19.734 1.00 86.69 102 ALA A C 1
ATOM 802 O O . ALA A 1 102 ? 13.256 -0.167 -20.162 1.00 86.69 102 ALA A O 1
ATOM 803 N N . VAL A 1 103 ? 12.595 -2.049 -19.123 1.00 86.38 103 VAL A N 1
ATOM 804 C CA . VAL A 1 103 ? 13.952 -2.611 -18.983 1.00 86.38 103 VAL A CA 1
ATOM 805 C C . VAL A 1 103 ? 14.575 -2.866 -20.352 1.00 86.38 103 VAL A C 1
ATOM 807 O O . VAL A 1 103 ? 15.711 -2.461 -20.595 1.00 86.38 103 VAL A O 1
ATOM 810 N N . GLU A 1 104 ? 13.834 -3.503 -21.257 1.00 84.56 104 GLU A N 1
ATOM 811 C CA . GLU A 1 104 ? 14.339 -3.839 -22.583 1.00 84.56 104 GLU A CA 1
ATOM 812 C C . GLU A 1 104 ? 14.562 -2.588 -23.433 1.00 84.56 104 GLU A C 1
ATOM 814 O O . GLU A 1 104 ? 15.584 -2.475 -24.102 1.00 84.56 104 GLU A O 1
ATOM 819 N N . GLN A 1 105 ? 13.678 -1.594 -23.348 1.00 87.44 105 GLN A N 1
ATOM 820 C CA . GLN A 1 105 ? 13.883 -0.319 -24.026 1.00 87.44 105 GLN A CA 1
ATOM 821 C C . GLN A 1 105 ? 15.177 0.366 -23.566 1.00 87.44 105 GLN A C 1
ATOM 823 O O . GLN A 1 105 ? 15.983 0.774 -24.401 1.00 87.44 105 GLN A O 1
ATOM 828 N N . VAL A 1 106 ? 15.416 0.438 -22.253 1.00 87.38 106 VAL A N 1
ATOM 829 C CA . VAL A 1 106 ? 16.655 1.008 -21.702 1.00 87.38 106 VAL A CA 1
ATOM 830 C C . VAL A 1 106 ? 17.874 0.209 -22.165 1.00 87.38 106 VAL A C 1
ATOM 832 O O . VAL A 1 106 ? 18.881 0.804 -22.549 1.00 87.38 106 VAL A O 1
ATOM 835 N N . ARG A 1 107 ? 17.787 -1.127 -22.191 1.00 84.38 107 ARG A N 1
ATOM 836 C CA . ARG A 1 107 ? 18.853 -1.990 -22.722 1.00 84.38 107 ARG A CA 1
ATOM 837 C C . ARG A 1 107 ? 19.167 -1.644 -24.179 1.00 84.38 107 ARG A C 1
ATOM 839 O O . ARG A 1 107 ? 20.331 -1.437 -24.516 1.00 84.38 107 ARG A O 1
ATOM 846 N N . GLN A 1 108 ? 18.149 -1.538 -25.029 1.00 84.88 108 GLN A N 1
ATOM 847 C CA . GLN A 1 108 ? 18.317 -1.209 -26.447 1.00 84.88 108 GLN A CA 1
ATOM 848 C C . GLN A 1 108 ? 18.879 0.203 -26.657 1.00 84.88 108 GLN A C 1
ATOM 850 O O . GLN A 1 108 ? 19.725 0.401 -27.528 1.00 84.88 108 GLN A O 1
ATOM 855 N N . ASP A 1 109 ? 18.466 1.180 -25.849 1.00 87.38 109 ASP A N 1
ATOM 856 C CA . ASP A 1 109 ? 18.999 2.543 -25.920 1.00 87.38 109 ASP A CA 1
ATOM 857 C C . ASP A 1 109 ? 20.477 2.605 -25.500 1.00 87.38 109 ASP A C 1
ATOM 859 O O . ASP A 1 109 ? 21.262 3.319 -26.130 1.00 87.38 109 ASP A O 1
ATOM 863 N N . ILE A 1 110 ? 20.890 1.807 -24.507 1.00 84.56 110 ILE A N 1
ATOM 864 C CA . ILE A 1 110 ? 22.303 1.649 -24.131 1.00 84.56 110 ILE A CA 1
ATOM 865 C C . ILE A 1 110 ? 23.100 1.031 -25.285 1.00 84.56 110 ILE A C 1
ATOM 867 O O . ILE A 1 110 ? 24.128 1.589 -25.671 1.00 84.56 110 ILE A O 1
ATOM 871 N N . ILE A 1 111 ? 22.621 -0.077 -25.864 1.00 83.44 111 ILE A N 1
ATOM 872 C CA . ILE A 1 111 ? 23.279 -0.747 -26.999 1.00 83.44 111 ILE A CA 1
ATOM 873 C C . ILE A 1 111 ? 23.439 0.228 -28.169 1.00 83.44 111 ILE A C 1
ATOM 875 O O . ILE A 1 111 ? 24.531 0.359 -28.719 1.00 83.44 111 ILE A O 1
ATOM 879 N N . ARG A 1 112 ? 22.381 0.976 -28.509 1.00 84.38 112 ARG A N 1
ATOM 880 C CA . ARG A 1 112 ? 22.421 1.998 -29.564 1.00 84.38 112 ARG A CA 1
ATOM 881 C C . ARG A 1 112 ? 23.432 3.104 -29.253 1.00 84.38 112 ARG A C 1
ATOM 883 O O . ARG A 1 112 ? 24.151 3.541 -30.144 1.00 84.38 112 ARG A O 1
ATOM 890 N N . GLY A 1 113 ? 23.496 3.568 -28.005 1.00 84.62 113 GLY A N 1
ATOM 891 C CA . GLY A 1 113 ? 24.475 4.570 -27.582 1.00 84.62 113 GLY A CA 1
ATOM 892 C C . GLY A 1 113 ? 25.920 4.085 -27.725 1.00 84.62 113 GLY A C 1
ATOM 893 O O . GLY A 1 113 ? 26.785 4.858 -28.127 1.00 84.62 113 GLY A O 1
ATOM 894 N N . MET A 1 114 ? 26.177 2.807 -27.444 1.00 79.75 114 MET A N 1
ATOM 895 C CA . MET A 1 114 ? 27.502 2.202 -27.601 1.00 79.75 114 MET A CA 1
ATOM 896 C C . MET A 1 114 ? 27.877 1.980 -29.073 1.00 79.75 114 MET A C 1
ATOM 898 O O . MET A 1 114 ? 29.016 2.259 -29.448 1.00 79.75 114 MET A O 1
ATOM 902 N N . ASP A 1 115 ? 26.921 1.582 -29.917 1.00 83.06 115 ASP A N 1
ATOM 903 C CA . ASP A 1 115 ? 27.108 1.477 -31.373 1.00 83.06 115 ASP A CA 1
ATOM 904 C C . ASP A 1 115 ? 27.518 2.827 -31.988 1.00 83.06 115 ASP A C 1
ATOM 906 O O . ASP A 1 115 ? 28.493 2.916 -32.735 1.00 83.06 115 ASP A O 1
ATOM 910 N N . LEU A 1 116 ? 26.874 3.922 -31.564 1.00 84.69 116 LEU A N 1
ATOM 911 C CA . LEU A 1 116 ? 27.246 5.286 -31.971 1.00 84.69 116 LEU A CA 1
ATOM 912 C C . LEU A 1 116 ? 28.663 5.700 -31.536 1.00 84.69 116 LEU A C 1
ATOM 914 O O . LEU A 1 116 ? 29.250 6.598 -32.140 1.00 84.69 116 LEU A O 1
ATOM 918 N N . LEU A 1 117 ? 29.219 5.062 -30.505 1.00 84.75 117 LEU A N 1
ATOM 919 C CA . LEU A 1 117 ? 30.590 5.275 -30.034 1.00 84.75 117 LEU A CA 1
ATOM 920 C C . LEU A 1 117 ? 31.602 4.325 -30.703 1.00 84.75 117 LEU A C 1
ATOM 922 O O . LEU A 1 117 ? 32.780 4.342 -30.348 1.00 84.75 117 LEU A O 1
ATOM 926 N N . GLY A 1 118 ? 31.165 3.531 -31.688 1.00 82.25 118 GLY A N 1
ATOM 927 C CA . GLY A 1 118 ? 32.006 2.621 -32.467 1.00 82.25 118 GLY A CA 1
ATOM 928 C C . GLY A 1 118 ? 32.216 1.247 -31.830 1.00 82.25 118 GLY A C 1
ATOM 929 O O . GLY A 1 118 ? 33.087 0.506 -32.282 1.00 82.25 118 GLY A O 1
ATOM 930 N N . MET A 1 119 ? 31.454 0.905 -30.787 1.00 80.62 119 MET A N 1
ATOM 931 C CA . MET A 1 119 ? 31.489 -0.417 -30.163 1.00 80.62 119 MET A CA 1
ATOM 932 C C . MET A 1 119 ? 30.538 -1.365 -30.894 1.00 80.62 119 MET A C 1
ATOM 934 O O . MET A 1 119 ? 29.364 -1.052 -31.066 1.00 80.62 119 MET A O 1
ATOM 938 N N . THR A 1 120 ? 31.017 -2.539 -31.305 1.00 78.19 120 THR A N 1
ATOM 939 C CA . THR A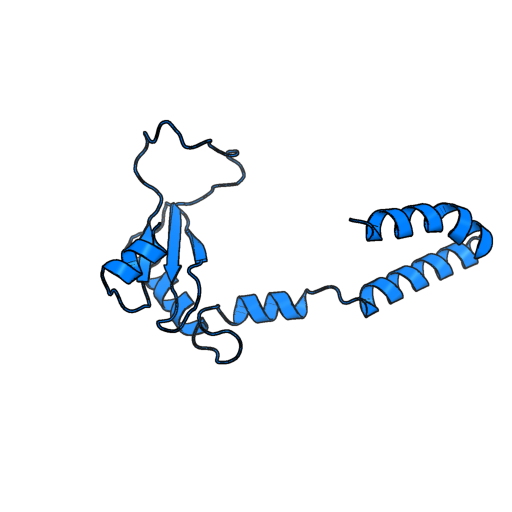 1 120 ? 30.154 -3.508 -31.993 1.00 78.19 120 THR A CA 1
ATOM 940 C C . THR A 1 120 ? 29.293 -4.291 -30.999 1.00 78.19 120 THR A C 1
ATOM 942 O O . THR A 1 120 ? 29.639 -4.434 -29.825 1.00 78.19 120 THR A O 1
ATOM 945 N N . LEU A 1 121 ? 28.182 -4.872 -31.466 1.00 73.50 121 LEU A N 1
ATOM 946 C CA . LEU A 1 121 ? 27.332 -5.735 -30.633 1.00 73.50 121 LEU A CA 1
ATOM 947 C C . LEU A 1 121 ? 28.112 -6.921 -30.029 1.00 73.50 121 LEU A C 1
ATOM 949 O O . LEU A 1 121 ? 27.838 -7.321 -28.903 1.00 73.50 121 LEU A O 1
ATOM 953 N N . ALA A 1 122 ? 29.107 -7.452 -30.748 1.00 75.69 122 ALA A N 1
ATOM 954 C CA . ALA A 1 122 ? 29.966 -8.528 -30.254 1.00 75.69 122 ALA A CA 1
ATOM 955 C C . ALA A 1 122 ? 30.832 -8.078 -29.064 1.00 75.69 122 ALA A C 1
ATOM 957 O O . ALA A 1 122 ? 30.967 -8.823 -28.093 1.00 75.69 122 ALA A O 1
ATOM 958 N N . ASP A 1 123 ? 31.351 -6.848 -29.104 1.00 74.38 123 ASP A N 1
ATOM 959 C CA . ASP A 1 123 ? 32.101 -6.255 -27.992 1.00 74.38 123 ASP A CA 1
ATOM 960 C C . ASP A 1 123 ? 31.187 -6.006 -26.783 1.00 74.38 123 ASP A C 1
ATOM 962 O O . ASP A 1 123 ? 31.561 -6.308 -25.651 1.00 74.38 123 ASP A O 1
ATOM 966 N N . TYR A 1 124 ? 29.955 -5.532 -27.013 1.00 70.94 124 TYR A N 1
ATOM 967 C CA . TYR A 1 124 ? 28.951 -5.357 -25.958 1.00 70.94 124 TYR A CA 1
ATOM 968 C C . TYR A 1 124 ? 28.611 -6.681 -25.263 1.00 70.94 124 TYR A C 1
ATOM 970 O O . TYR A 1 124 ? 28.667 -6.771 -24.036 1.00 70.94 124 TYR A O 1
ATOM 978 N N . THR A 1 125 ? 28.292 -7.729 -26.028 1.00 73.81 125 THR A N 1
ATOM 979 C CA . THR A 1 125 ? 27.976 -9.048 -25.466 1.00 73.81 125 THR A CA 1
ATOM 980 C C . THR A 1 125 ? 29.182 -9.652 -24.746 1.00 73.81 125 THR A C 1
ATOM 982 O O . THR A 1 125 ? 29.009 -10.245 -23.688 1.00 73.81 125 THR A O 1
ATOM 985 N N . SER A 1 126 ? 30.404 -9.444 -25.246 1.00 75.00 126 SER A N 1
ATOM 986 C CA . SER A 1 126 ? 31.618 -9.910 -24.568 1.00 75.00 126 SER A CA 1
ATOM 987 C C . SER A 1 126 ? 31.932 -9.153 -23.270 1.00 75.00 126 SER A C 1
ATOM 989 O O . SER A 1 126 ? 32.549 -9.735 -22.383 1.00 75.00 126 SER A O 1
ATOM 991 N N . LEU A 1 127 ? 31.570 -7.870 -23.157 1.00 72.94 127 LEU A N 1
ATOM 992 C CA . LEU A 1 127 ? 31.856 -7.039 -21.977 1.00 72.94 127 LEU A CA 1
ATOM 993 C C . LEU A 1 127 ? 30.752 -7.103 -20.913 1.00 72.94 127 LEU A C 1
ATOM 995 O O . LEU A 1 127 ? 31.045 -7.018 -19.721 1.00 72.94 127 LEU A O 1
ATOM 999 N N . PHE A 1 128 ? 29.491 -7.232 -21.334 1.00 68.81 128 PHE A N 1
ATOM 1000 C CA . PHE A 1 128 ? 28.318 -7.099 -20.462 1.00 68.81 128 PHE A CA 1
ATOM 1001 C C . PHE A 1 128 ? 27.393 -8.324 -20.462 1.00 68.81 128 PHE A C 1
ATOM 1003 O O . PHE A 1 128 ? 26.577 -8.451 -19.550 1.00 68.81 128 PHE A O 1
ATOM 1010 N N . GLY A 1 129 ? 27.501 -9.225 -21.445 1.00 64.75 129 GLY A N 1
ATOM 1011 C CA . GLY A 1 129 ? 26.650 -10.418 -21.549 1.00 64.75 129 GLY A CA 1
ATOM 1012 C C . GLY A 1 129 ? 26.822 -11.379 -20.373 1.00 64.75 129 GLY A C 1
ATOM 1013 O O . GLY A 1 129 ? 25.827 -11.785 -19.782 1.00 64.75 129 GLY A O 1
ATOM 1014 N N . ASP A 1 130 ? 28.066 -11.642 -19.958 1.00 61.06 130 ASP A N 1
ATOM 1015 C CA . ASP A 1 130 ? 28.357 -12.549 -18.834 1.00 61.06 130 ASP A CA 1
ATOM 1016 C C . ASP A 1 130 ? 27.801 -12.038 -17.494 1.00 61.06 130 ASP A C 1
ATOM 1018 O O . ASP A 1 130 ? 27.300 -12.821 -16.691 1.00 61.06 130 ASP A O 1
ATOM 1022 N N . TYR A 1 131 ? 27.828 -10.723 -17.252 1.00 54.16 131 TYR A N 1
ATOM 1023 C CA . TYR A 1 131 ? 27.333 -10.160 -15.992 1.00 54.16 131 TYR A CA 1
ATOM 1024 C C . TYR A 1 131 ? 25.807 -10.225 -15.884 1.00 54.16 131 TYR A C 1
ATOM 1026 O O . TYR A 1 131 ? 25.282 -10.471 -14.802 1.00 54.16 131 TYR A O 1
ATOM 1034 N N . HIS A 1 132 ? 25.076 -10.006 -16.979 1.00 59.59 132 HIS A N 1
ATOM 1035 C CA . HIS A 1 132 ? 23.612 -9.991 -16.934 1.00 59.59 132 HIS A CA 1
ATOM 1036 C C . HIS A 1 132 ? 23.004 -11.390 -16.742 1.00 59.59 132 HIS A C 1
ATOM 1038 O O . HIS A 1 132 ? 22.071 -11.520 -15.951 1.00 59.59 132 HIS A O 1
ATOM 1044 N N . ASP A 1 133 ? 23.574 -12.427 -17.362 1.00 57.75 133 ASP A N 1
ATOM 1045 C CA . ASP A 1 133 ? 23.122 -13.816 -17.182 1.00 57.75 133 ASP A CA 1
ATOM 1046 C C . ASP A 1 133 ? 23.473 -14.381 -15.788 1.00 57.75 133 ASP A C 1
ATOM 1048 O O . ASP A 1 133 ? 22.799 -15.280 -15.277 1.00 57.75 133 ASP A O 1
ATOM 1052 N N . GLU A 1 134 ? 24.516 -13.854 -15.135 1.00 54.22 134 GLU A N 1
ATOM 1053 C CA . GLU A 1 134 ? 24.888 -14.238 -13.768 1.00 54.22 134 GLU A CA 1
ATOM 1054 C C . GLU A 1 134 ? 23.943 -13.636 -12.710 1.00 54.22 134 GLU A C 1
ATOM 1056 O O . GLU A 1 134 ? 23.655 -14.287 -11.702 1.00 54.22 134 GLU A O 1
ATOM 1061 N N . PHE A 1 135 ? 23.397 -12.437 -12.955 1.00 50.53 135 PHE A N 1
ATOM 1062 C CA . PHE A 1 135 ? 22.394 -11.815 -12.080 1.00 50.53 135 PHE A CA 1
ATOM 1063 C C . PHE A 1 135 ? 21.002 -12.452 -12.201 1.00 50.53 135 PHE A C 1
ATOM 1065 O O . PHE A 1 135 ? 20.308 -12.529 -11.193 1.00 50.53 135 PHE A O 1
ATOM 1072 N N . ASP A 1 136 ? 20.616 -12.968 -13.373 1.00 54.06 136 ASP A N 1
ATOM 1073 C CA . ASP A 1 136 ? 19.338 -13.683 -13.568 1.00 54.06 136 ASP A CA 1
ATOM 1074 C C . ASP A 1 136 ? 19.306 -15.076 -12.897 1.00 54.06 136 ASP A C 1
ATOM 1076 O O . ASP A 1 136 ? 18.259 -15.725 -12.823 1.00 54.06 136 ASP A O 1
ATOM 1080 N N . ARG A 1 137 ? 20.447 -15.561 -12.385 1.00 49.19 137 ARG A N 1
ATOM 1081 C CA . ARG A 1 137 ? 20.563 -16.847 -11.675 1.00 49.19 137 ARG A CA 1
ATOM 1082 C C . ARG A 1 137 ? 20.140 -16.809 -10.199 1.00 49.19 137 ARG A C 1
ATOM 1084 O O . ARG A 1 137 ? 20.093 -17.880 -9.588 1.00 49.19 137 ARG A O 1
ATOM 1091 N N . TYR A 1 138 ? 19.860 -15.634 -9.633 1.00 41.16 138 TYR A N 1
ATOM 1092 C CA . TYR A 1 138 ? 19.551 -15.418 -8.210 1.00 41.16 138 TYR A CA 1
ATOM 1093 C C . TYR A 1 138 ? 18.230 -14.674 -8.003 1.00 41.16 138 TYR A C 1
ATOM 1095 O O . TYR A 1 138 ? 17.585 -14.945 -6.962 1.00 41.16 138 TYR A O 1
#